Protein AF-A0A9Y6M7X7-F1 (afdb_monomer)

Secondary structure (DSSP, 8-state):
-HHHHHHHHHHHTT---PPP-EEEEEEE-SS-TTS-SEEEEEEETTEEEEEEETTT-S-EE--GGGTTTS-HHHHHHHHHHHHHHHHHHHHHHHHHTT---

Solvent-accessible surface area (backbone atoms only — not comparable to full-atom values): 6030 Å² total; per-residue (Å²): 112,71,68,58,56,50,51,54,51,54,58,64,75,59,70,73,84,78,86,84,49,79,47,76,49,79,48,70,54,77,87,57,81,99,51,62,50,24,39,41,38,35,29,47,75,85,42,61,43,35,39,32,37,64,79,78,65,46,48,42,75,65,38,78,89,52,64,83,75,58,62,52,67,61,52,20,53,53,50,52,54,50,45,53,53,46,54,51,51,49,55,54,47,28,64,77,66,75,53,81,127

InterPro domains:
  IPR011161 MHC class I-like antigen recognition-like [PF00129] (19-100)
  IPR011162 MHC classes I/II-like antigen recognition protein [SSF54452] (16-100)
  IPR037055 MHC class I-like antigen recognition-like superfamily [G3DSA:3.30.500.10] (17-101)
  IPR050208 Antigen-presenting and immune regulatory MHC class I-related [PTHR16675] (16-100)

Nearest PDB structures (foldseek):
  5y91-assembly1_A  TM=8.869E-01  e=3.716E-06  Ctenopharyngodon idella
  4g43-assembly2_D  TM=8.908E-01  e=9.297E-06  Gallus gallus
  4cvz-assembly1_A  TM=8.901E-01  e=9.883E-06  Gallus gallus
  4cw1-assembly2_D  TM=8.954E-01  e=2.326E-05  Gallus gallus
  6c98-assembly2_C  TM=5.351E-01  e=2.476E-02  Homo sapiens

Radius of gyration: 22.04 Å; Cα contacts (8 Å, |Δi|>4): 116; chains: 1; bounding box: 37×21×74 Å

Sequence (101 aa):
MRTLVLLVLLEIHGAAAVTHSLQYFYTASTGIERFPRFVAVGVVDGEQIDYYDSVSEKNVLKQTWMEGVRDESSITNIRRGTQQNFQGNIGIAMERFNQTT

Foldseek 3Di:
DVVVVVVVVVVVVPPDDDDKDKDKDWDADDPDPPAFRIKIWIDIRNHTQWIDGPVVLFIDGDDPVCPPVDDRVVVSVVRVVVSVVVVVVVVVVCVVVVHDD

Organism: NCBI:txid303518

Structure (mmCIF, N/CA/C/O backbone):
data_AF-A0A9Y6M7X7-F1
#
_entry.id   AF-A0A9Y6M7X7-F1
#
loop_
_atom_site.group_PDB
_atom_site.id
_atom_site.type_symbol
_atom_site.label_atom_id
_atom_site.label_alt_id
_atom_site.label_comp_id
_atom_site.label_asym_id
_atom_site.label_entity_id
_atom_site.label_seq_id
_atom_site.pdbx_PDB_ins_code
_atom_site.Cartn_x
_atom_site.Cartn_y
_atom_site.Cartn_z
_atom_site.occupancy
_atom_site.B_iso_or_equiv
_atom_site.auth_seq_id
_atom_site.auth_comp_id
_atom_site.auth_asym_id
_atom_site.auth_atom_id
_atom_site.pdbx_PDB_model_num
ATOM 1 N N . MET A 1 1 ? 10.652 -8.490 -54.050 1.00 61.28 1 MET A N 1
ATOM 2 C CA . MET A 1 1 ? 10.352 -7.215 -53.352 1.00 61.28 1 MET A CA 1
ATOM 3 C C . MET A 1 1 ? 8.884 -7.084 -52.938 1.00 61.28 1 MET A C 1
ATOM 5 O O . MET A 1 1 ? 8.646 -6.764 -51.787 1.00 61.28 1 MET A O 1
ATOM 9 N N . ARG A 1 2 ? 7.900 -7.398 -53.796 1.00 64.75 2 ARG A N 1
ATOM 10 C CA . ARG A 1 2 ? 6.456 -7.333 -53.461 1.00 64.75 2 ARG A CA 1
ATOM 11 C C . ARG A 1 2 ? 6.029 -8.165 -52.237 1.00 64.75 2 ARG A C 1
ATOM 13 O O .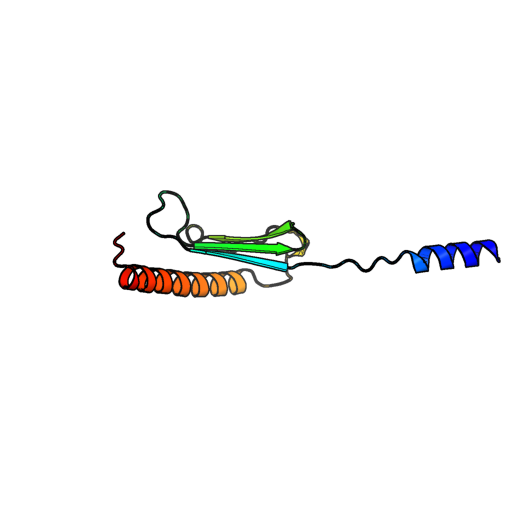 ARG A 1 2 ? 5.285 -7.672 -51.403 1.00 64.75 2 ARG A O 1
ATOM 20 N N . THR A 1 3 ? 6.537 -9.389 -52.104 1.00 66.44 3 THR A N 1
ATOM 21 C CA . THR A 1 3 ? 6.201 -10.299 -50.991 1.00 66.44 3 THR A CA 1
ATOM 22 C C . THR A 1 3 ? 6.750 -9.822 -49.644 1.00 66.44 3 THR A C 1
ATOM 24 O O . THR A 1 3 ? 6.074 -9.943 -48.633 1.00 66.44 3 THR A O 1
ATOM 27 N N . LEU A 1 4 ? 7.943 -9.215 -49.639 1.00 68.06 4 LEU A N 1
ATOM 28 C CA . LEU A 1 4 ? 8.560 -8.632 -48.439 1.00 68.06 4 LEU A CA 1
ATOM 29 C C . LEU A 1 4 ? 7.783 -7.406 -47.947 1.00 68.06 4 LEU A C 1
ATOM 31 O O . LEU A 1 4 ? 7.546 -7.274 -46.756 1.00 68.06 4 LEU A O 1
ATOM 35 N N . VAL A 1 5 ? 7.328 -6.549 -48.866 1.00 70.19 5 VAL A N 1
ATOM 36 C CA . VAL A 1 5 ? 6.490 -5.384 -48.532 1.00 70.19 5 VAL A CA 1
ATOM 37 C C . VAL A 1 5 ? 5.145 -5.819 -47.939 1.00 70.19 5 VAL A C 1
ATOM 39 O O . VAL A 1 5 ? 4.676 -5.205 -46.988 1.00 70.19 5 VAL A O 1
ATOM 42 N N . LEU A 1 6 ? 4.545 -6.897 -48.454 1.00 63.50 6 LEU A N 1
ATOM 43 C CA . LEU A 1 6 ? 3.299 -7.448 -47.914 1.00 63.50 6 LEU A CA 1
ATOM 44 C C . LEU A 1 6 ? 3.480 -8.067 -46.521 1.00 63.50 6 LEU A C 1
ATOM 46 O O . LEU A 1 6 ? 2.614 -7.864 -45.681 1.00 63.50 6 LEU A O 1
ATOM 50 N N . LEU A 1 7 ? 4.592 -8.764 -46.260 1.00 63.38 7 LEU A N 1
ATOM 51 C CA . LEU A 1 7 ? 4.912 -9.305 -44.931 1.00 63.38 7 LEU A CA 1
ATOM 52 C C . LEU A 1 7 ? 5.118 -8.189 -43.899 1.00 63.38 7 LEU A C 1
ATOM 54 O O . LEU A 1 7 ? 4.508 -8.228 -42.839 1.00 63.38 7 LEU A O 1
ATOM 58 N N . VAL A 1 8 ? 5.880 -7.149 -44.254 1.00 65.25 8 VAL A N 1
ATOM 59 C CA . VAL A 1 8 ? 6.076 -5.964 -43.401 1.00 65.25 8 VAL A CA 1
ATOM 60 C C . VAL A 1 8 ? 4.747 -5.253 -43.132 1.00 65.25 8 VAL A C 1
ATOM 62 O O . VAL A 1 8 ? 4.457 -4.893 -41.997 1.00 65.25 8 VAL A O 1
ATOM 65 N N . LEU A 1 9 ? 3.891 -5.086 -44.146 1.00 60.09 9 LEU A N 1
ATOM 66 C CA . LEU A 1 9 ? 2.561 -4.501 -43.955 1.00 60.09 9 LEU A CA 1
ATOM 67 C C . LEU A 1 9 ? 1.663 -5.375 -43.066 1.00 60.09 9 LEU A C 1
ATOM 69 O O . LEU A 1 9 ? 0.918 -4.820 -42.265 1.00 60.09 9 LEU A O 1
ATOM 73 N N . LEU A 1 10 ? 1.733 -6.706 -43.170 1.00 59.38 10 LEU A N 1
ATOM 74 C CA . LEU A 1 10 ? 0.956 -7.629 -42.334 1.00 59.38 10 LEU A CA 1
ATOM 75 C C . LEU A 1 10 ? 1.383 -7.558 -40.857 1.00 59.38 10 LEU A C 1
ATOM 77 O O . LEU A 1 10 ? 0.528 -7.551 -39.977 1.00 59.38 10 LEU A O 1
ATOM 81 N N . GLU A 1 11 ? 2.688 -7.443 -40.594 1.00 59.53 11 GLU A N 1
ATOM 82 C CA . GLU A 1 11 ? 3.244 -7.274 -39.244 1.00 59.53 11 GLU A CA 1
ATOM 83 C C . GLU A 1 11 ? 2.874 -5.915 -38.627 1.00 59.53 11 GLU A C 1
ATOM 85 O O . GLU A 1 11 ? 2.564 -5.842 -37.440 1.00 59.53 11 GLU A O 1
ATOM 90 N N . ILE A 1 12 ? 2.805 -4.846 -39.432 1.00 59.53 12 ILE A N 1
ATOM 91 C CA . ILE A 1 12 ? 2.399 -3.505 -38.969 1.00 59.53 12 ILE A CA 1
ATOM 92 C C . ILE A 1 12 ? 0.902 -3.454 -38.602 1.00 59.53 12 ILE A C 1
ATOM 94 O O . ILE A 1 12 ? 0.523 -2.741 -37.674 1.00 59.53 12 ILE A O 1
ATOM 98 N N . HIS A 1 13 ? 0.045 -4.235 -39.271 1.00 55.88 13 HIS A N 1
ATOM 99 C CA . HIS A 1 13 ? -1.383 -4.337 -38.923 1.00 55.88 13 HIS A CA 1
ATOM 100 C C . HIS A 1 13 ? -1.647 -5.186 -37.664 1.00 55.88 13 HIS A C 1
ATOM 102 O O . HIS A 1 13 ? -2.779 -5.225 -37.185 1.00 55.88 13 HIS A O 1
ATOM 108 N N . GLY A 1 14 ? -0.623 -5.856 -37.124 1.00 57.81 14 GLY A N 1
ATOM 109 C CA . GLY A 1 14 ? -0.711 -6.714 -35.942 1.00 57.81 14 GLY A CA 1
ATOM 110 C C . GLY A 1 14 ? -0.443 -6.016 -34.606 1.00 57.81 14 GLY A C 1
ATOM 111 O O . GLY A 1 14 ? -0.477 -6.684 -33.574 1.00 57.81 14 GLY A O 1
ATOM 112 N N . ALA A 1 15 ? -0.174 -4.704 -34.590 1.00 64.81 15 ALA A N 1
ATOM 113 C CA . ALA A 1 15 ? 0.015 -3.950 -33.352 1.00 64.81 15 ALA A CA 1
ATOM 114 C C . ALA A 1 15 ? -1.324 -3.809 -32.604 1.00 64.81 15 ALA A C 1
ATOM 116 O O . ALA A 1 15 ? -2.032 -2.808 -32.724 1.00 64.81 15 ALA A O 1
ATOM 117 N N . ALA A 1 16 ? -1.696 -4.843 -31.851 1.00 70.06 16 ALA A N 1
ATOM 118 C CA . ALA A 1 16 ? -2.826 -4.785 -30.942 1.00 70.06 16 ALA A CA 1
ATOM 119 C C . ALA A 1 16 ? -2.541 -3.726 -29.871 1.00 70.06 16 ALA A C 1
ATOM 121 O O . ALA A 1 16 ? -1.542 -3.804 -2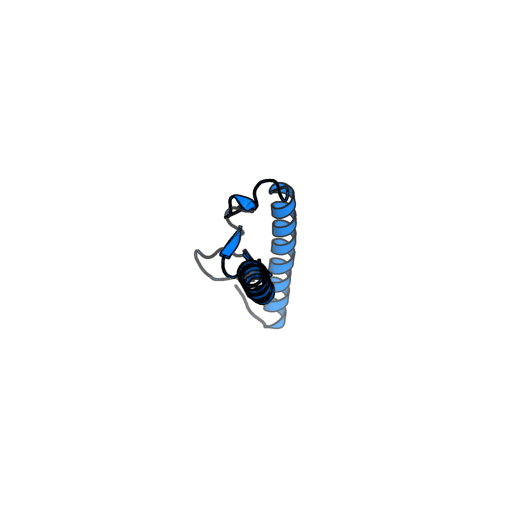9.154 1.00 70.06 16 ALA A O 1
ATOM 122 N N . ALA A 1 17 ? -3.418 -2.730 -29.760 1.00 79.25 17 ALA A N 1
ATOM 123 C CA . ALA A 1 17 ? -3.391 -1.815 -28.631 1.00 79.25 17 ALA A CA 1
ATOM 124 C C . ALA A 1 17 ? -3.681 -2.615 -27.350 1.00 79.25 17 ALA A C 1
ATOM 126 O O . ALA A 1 17 ? -4.782 -3.139 -27.176 1.00 79.25 17 ALA A O 1
ATOM 127 N N . VAL A 1 18 ? -2.686 -2.731 -26.471 1.00 86.06 18 VAL A N 1
ATOM 128 C CA . VAL A 1 18 ? -2.845 -3.352 -25.152 1.00 86.06 18 VAL A CA 1
ATOM 129 C C . VAL A 1 18 ? -3.338 -2.289 -24.174 1.00 86.06 18 VAL A C 1
ATOM 131 O O . VAL A 1 18 ? -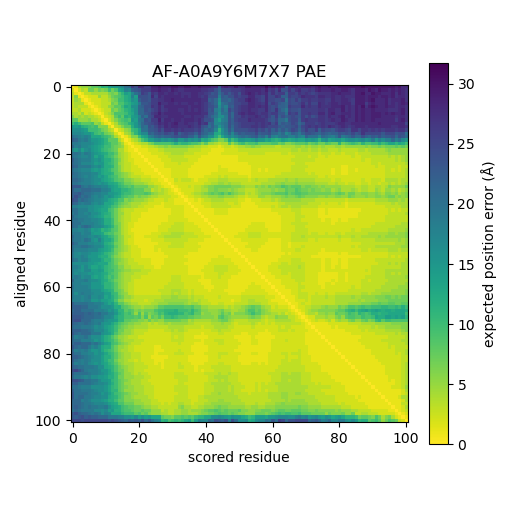2.831 -1.169 -24.148 1.00 86.06 18 VAL A O 1
ATOM 134 N N . THR A 1 19 ? -4.353 -2.629 -23.380 1.00 93.06 19 THR A N 1
ATOM 135 C CA . THR A 1 19 ? -4.798 -1.789 -22.262 1.00 93.06 19 THR A CA 1
ATOM 136 C C . THR A 1 19 ? -4.080 -2.248 -21.006 1.00 93.06 19 THR A C 1
ATOM 138 O O . THR A 1 19 ? -4.199 -3.412 -20.637 1.00 93.06 19 THR A O 1
ATOM 141 N N . HIS A 1 20 ? -3.376 -1.326 -20.356 1.00 94.06 20 HIS A N 1
ATOM 142 C CA . HIS A 1 20 ? -2.746 -1.563 -19.063 1.00 94.06 20 HIS A CA 1
ATOM 143 C C . HIS A 1 20 ? -3.635 -1.034 -17.933 1.00 94.06 20 HIS A C 1
ATOM 145 O O . HIS A 1 20 ? -4.328 -0.025 -18.097 1.00 94.06 20 HIS A O 1
ATOM 151 N N . SER A 1 21 ? -3.607 -1.690 -16.776 1.00 97.06 21 SER A N 1
ATOM 152 C CA . SER A 1 21 ? -4.351 -1.285 -15.583 1.00 97.06 21 SER A CA 1
ATOM 153 C C . SER A 1 21 ? -3.439 -1.184 -14.365 1.00 97.06 21 SER A C 1
ATOM 155 O O . SER A 1 21 ? -2.615 -2.056 -14.114 1.00 97.06 21 SER A O 1
ATOM 157 N N . LEU A 1 22 ? -3.609 -0.111 -13.592 1.00 97.00 22 LEU A N 1
ATOM 158 C CA . LEU A 1 22 ? -2.949 0.101 -12.307 1.00 97.00 22 LEU A CA 1
ATOM 159 C C . LEU A 1 22 ? -4.024 0.213 -11.227 1.00 97.00 22 LEU A C 1
ATOM 161 O O . LEU A 1 22 ? -4.953 1.013 -11.350 1.00 97.00 22 LEU A O 1
ATOM 165 N N . GLN A 1 23 ? -3.888 -0.570 -10.164 1.00 98.31 23 GLN A N 1
ATOM 166 C CA . GLN A 1 23 ? -4.837 -0.628 -9.058 1.00 98.31 23 GLN A CA 1
ATOM 167 C C . GLN A 1 23 ? -4.109 -0.484 -7.723 1.00 98.31 23 GLN A C 1
ATOM 169 O O . GLN A 1 23 ? -3.034 -1.047 -7.527 1.00 98.31 23 GLN A O 1
ATOM 174 N N . TYR A 1 24 ? -4.721 0.244 -6.790 1.00 97.69 24 TYR A N 1
ATOM 175 C CA . TYR A 1 24 ? -4.271 0.306 -5.403 1.00 97.69 24 TYR A CA 1
ATOM 176 C C . TYR A 1 24 ? -5.391 -0.135 -4.470 1.00 97.69 24 TYR A C 1
ATOM 178 O O . TYR A 1 24 ? -6.482 0.436 -4.481 1.00 97.69 24 TYR A O 1
ATOM 186 N N . PHE A 1 25 ? -5.091 -1.118 -3.632 1.00 98.06 25 PHE A N 1
ATOM 187 C CA . PHE A 1 25 ? -5.989 -1.642 -2.615 1.00 98.06 25 PHE A CA 1
ATOM 188 C C . PHE A 1 25 ? -5.544 -1.128 -1.253 1.00 98.06 25 PHE A C 1
ATOM 190 O O . PHE A 1 25 ? -4.392 -1.319 -0.869 1.00 98.06 25 PHE A O 1
ATOM 197 N N . TYR A 1 26 ? -6.458 -0.489 -0.526 1.00 97.62 26 TYR A N 1
ATOM 198 C CA . TYR A 1 26 ? -6.238 -0.011 0.835 1.00 97.62 26 TYR A CA 1
ATOM 199 C C . TYR A 1 26 ? -7.255 -0.672 1.746 1.00 97.62 26 TYR A C 1
ATOM 201 O O . TYR A 1 26 ? -8.459 -0.481 1.583 1.00 97.62 26 TYR A O 1
ATOM 209 N N . THR A 1 27 ? -6.763 -1.452 2.697 1.00 96.56 27 THR A N 1
ATOM 210 C CA . THR A 1 27 ? -7.597 -2.128 3.687 1.00 96.56 27 THR A CA 1
ATOM 211 C C . THR A 1 27 ? -7.233 -1.598 5.054 1.00 96.56 27 THR A C 1
ATOM 213 O O . THR A 1 27 ? -6.056 -1.544 5.399 1.00 96.56 27 THR A O 1
ATOM 216 N N . ALA A 1 28 ? -8.238 -1.221 5.834 1.00 94.75 28 ALA A N 1
ATOM 217 C CA . ALA A 1 28 ? -8.075 -0.878 7.233 1.00 94.75 28 ALA A CA 1
ATOM 218 C C . ALA A 1 28 ? -9.093 -1.665 8.051 1.00 94.75 28 ALA A C 1
ATOM 220 O O . ALA A 1 28 ? -10.248 -1.797 7.645 1.00 94.75 28 ALA A O 1
ATOM 221 N N . SER A 1 29 ? -8.669 -2.183 9.197 1.00 91.81 29 SER A N 1
ATOM 222 C CA . SER A 1 29 ? -9.503 -3.040 10.036 1.00 91.81 29 SER A CA 1
ATOM 223 C C . SER A 1 29 ? -9.186 -2.873 11.517 1.00 91.81 29 SER A C 1
ATOM 225 O O . SER A 1 29 ? -8.062 -2.552 11.904 1.00 91.81 29 SER A O 1
ATOM 227 N N . THR A 1 30 ? -10.181 -3.161 12.350 1.00 91.25 30 THR A N 1
ATOM 228 C CA . THR A 1 30 ? -10.072 -3.247 13.811 1.00 91.25 30 THR A CA 1
ATOM 229 C C . THR A 1 30 ? -10.738 -4.539 14.292 1.00 91.25 30 THR A C 1
ATOM 231 O O . THR A 1 30 ? -11.595 -5.075 13.594 1.00 91.25 30 THR A O 1
ATOM 234 N N . GLY A 1 31 ? -10.314 -5.073 15.439 1.00 87.44 31 GLY A N 1
ATOM 235 C CA . GLY A 1 31 ? -10.902 -6.280 16.043 1.00 87.44 31 GLY A CA 1
ATOM 236 C C . GLY A 1 31 ? -10.573 -7.621 15.366 1.00 87.44 31 GLY A C 1
ATOM 237 O O . GLY A 1 31 ? -11.052 -8.654 15.820 1.00 87.44 31 GLY A O 1
ATOM 238 N N . ILE A 1 32 ? -9.752 -7.644 14.308 1.00 90.44 32 ILE A N 1
ATOM 239 C CA . ILE A 1 32 ? -9.312 -8.890 13.657 1.00 90.44 32 ILE A CA 1
ATOM 240 C C . ILE A 1 32 ? -7.960 -9.309 14.234 1.00 90.44 32 ILE A C 1
ATOM 242 O O . ILE A 1 32 ? -6.946 -8.639 14.024 1.00 90.44 32 ILE A O 1
ATOM 246 N N . GLU A 1 33 ? -7.931 -10.426 14.958 1.00 89.00 33 GLU A N 1
ATOM 247 C CA . GLU A 1 33 ? -6.683 -10.974 15.488 1.00 89.00 33 GLU A CA 1
ATOM 248 C C . GLU A 1 33 ? -5.716 -11.374 14.364 1.00 89.00 33 GLU A C 1
ATOM 250 O O . GLU A 1 33 ? -6.113 -11.949 13.352 1.00 89.00 33 GLU A O 1
ATOM 255 N N . ARG A 1 34 ? -4.418 -11.112 14.569 1.00 89.94 34 ARG A N 1
ATOM 256 C CA . ARG A 1 34 ? -3.307 -11.515 13.678 1.00 89.94 34 ARG A CA 1
ATOM 257 C C . ARG A 1 34 ? -3.363 -10.969 12.243 1.00 89.94 34 ARG A C 1
ATOM 259 O O . ARG A 1 34 ? -2.532 -11.362 11.429 1.00 89.94 34 ARG A O 1
ATOM 266 N N . PHE A 1 35 ? -4.269 -10.043 11.938 1.00 93.62 35 PHE A N 1
ATOM 267 C CA . PHE A 1 35 ? -4.282 -9.300 10.679 1.00 93.62 35 PHE A CA 1
ATOM 268 C C . PHE A 1 35 ? -3.770 -7.865 10.906 1.00 93.62 35 PHE A C 1
ATOM 270 O O . PHE A 1 35 ? -4.107 -7.260 11.929 1.00 93.62 35 PHE A O 1
ATOM 277 N N . PRO A 1 36 ? -2.954 -7.288 10.001 1.00 96.19 36 PRO A N 1
ATOM 278 C CA . PRO A 1 36 ? -2.516 -5.904 10.142 1.00 96.19 36 PRO A CA 1
ATOM 279 C C . PRO A 1 36 ? -3.703 -4.937 10.178 1.00 96.19 36 PRO A C 1
ATOM 281 O O . PRO A 1 36 ? -4.658 -5.072 9.421 1.00 96.19 36 PRO A O 1
ATOM 284 N N . ARG A 1 37 ? -3.634 -3.900 11.016 1.00 95.81 37 ARG A N 1
ATOM 285 C CA . ARG A 1 37 ? -4.692 -2.876 11.083 1.00 95.81 37 ARG A CA 1
ATOM 286 C C . ARG A 1 37 ? -4.808 -2.061 9.803 1.00 95.81 37 ARG A C 1
ATOM 288 O O . ARG A 1 37 ? -5.839 -1.432 9.576 1.00 95.81 37 ARG A O 1
ATOM 295 N N . PHE A 1 38 ? -3.753 -2.039 8.998 1.00 97.81 38 PHE A N 1
ATOM 296 C CA . PHE A 1 38 ? -3.754 -1.420 7.688 1.00 97.81 38 PHE A CA 1
ATOM 297 C C . PHE A 1 38 ? -2.841 -2.182 6.729 1.00 97.81 38 PHE A C 1
ATOM 299 O O . PHE A 1 38 ? -1.748 -2.597 7.115 1.00 97.81 38 PHE A O 1
ATOM 306 N N . VAL A 1 39 ? -3.291 -2.333 5.486 1.00 98.31 39 VAL A N 1
ATOM 307 C CA . VAL A 1 39 ? -2.544 -2.931 4.376 1.00 98.31 39 VAL A CA 1
ATOM 308 C C . VAL A 1 39 ? -2.757 -2.077 3.129 1.00 98.31 39 VAL A C 1
ATOM 310 O O . VAL A 1 39 ? -3.886 -1.676 2.837 1.00 98.31 39 VAL A O 1
ATOM 313 N N . ALA A 1 40 ? -1.685 -1.823 2.379 1.00 98.50 40 ALA A N 1
ATOM 314 C CA . ALA A 1 40 ? -1.746 -1.210 1.059 1.00 98.50 40 ALA A CA 1
ATOM 315 C C . ALA A 1 40 ? -1.006 -2.069 0.026 1.00 98.50 40 ALA A C 1
ATOM 317 O O . ALA A 1 40 ? 0.118 -2.506 0.273 1.00 98.50 40 ALA A O 1
ATOM 318 N N . VAL A 1 41 ? -1.637 -2.291 -1.127 1.00 98.44 41 VAL A N 1
ATOM 319 C CA . VAL A 1 41 ? -1.103 -3.123 -2.217 1.00 98.44 41 VAL A CA 1
ATOM 320 C C . VAL A 1 41 ? -1.306 -2.424 -3.554 1.00 98.44 41 VAL A C 1
ATOM 322 O O . VAL A 1 41 ? -2.429 -2.051 -3.886 1.00 98.44 41 VAL A O 1
ATOM 325 N N . GLY A 1 42 ? -0.237 -2.253 -4.323 1.00 97.56 42 GLY A N 1
ATOM 326 C CA . GLY A 1 42 ? -0.262 -1.821 -5.716 1.00 97.56 42 GLY A CA 1
ATOM 327 C C . GLY A 1 42 ? -0.180 -3.006 -6.672 1.00 97.56 42 GLY A C 1
ATOM 328 O O . GLY A 1 42 ? 0.592 -3.938 -6.441 1.00 97.56 42 GLY A O 1
ATOM 329 N N . VAL A 1 43 ? -0.946 -2.952 -7.759 1.00 98.25 43 VAL A N 1
ATOM 330 C CA . VAL A 1 43 ? -1.021 -3.997 -8.787 1.00 98.25 43 VAL A CA 1
ATOM 331 C C . VAL A 1 43 ? -1.002 -3.362 -10.179 1.00 98.25 43 VAL A C 1
ATOM 333 O O . VAL A 1 43 ? -1.804 -2.469 -10.440 1.00 98.25 43 VAL A O 1
ATOM 336 N N . VAL A 1 44 ? -0.119 -3.825 -11.066 1.00 97.06 44 VAL A N 1
ATOM 337 C CA . VAL A 1 44 ? -0.067 -3.460 -12.492 1.00 97.06 44 VAL A CA 1
ATOM 338 C C . VAL A 1 44 ? -0.362 -4.707 -13.313 1.00 97.06 44 VAL A C 1
ATOM 340 O O . VAL A 1 44 ? 0.329 -5.704 -13.163 1.00 97.06 44 VAL A O 1
ATOM 343 N N . ASP A 1 45 ? -1.403 -4.672 -14.141 1.00 96.19 45 ASP A N 1
ATOM 344 C CA . ASP A 1 45 ? -1.813 -5.792 -15.009 1.00 96.19 45 ASP A CA 1
ATOM 345 C C . ASP A 1 45 ? -1.999 -7.132 -14.279 1.00 96.19 45 ASP A C 1
ATOM 347 O O . ASP A 1 45 ? -1.751 -8.209 -14.815 1.00 96.19 45 ASP A O 1
ATOM 351 N N . GLY A 1 46 ? -2.462 -7.069 -13.029 1.00 96.44 46 GLY A N 1
ATOM 352 C CA . GLY A 1 46 ? -2.627 -8.238 -12.162 1.00 96.44 46 GLY A CA 1
ATOM 353 C C . GLY A 1 46 ? -1.359 -8.648 -11.403 1.00 96.44 46 GLY A C 1
ATOM 354 O O . GLY A 1 46 ? -1.449 -9.456 -10.480 1.00 96.44 46 GLY A O 1
ATOM 355 N N . GLU A 1 47 ? -0.203 -8.057 -11.705 1.00 97.00 47 GLU A N 1
ATOM 356 C CA . GLU A 1 47 ? 1.046 -8.288 -10.983 1.00 97.00 47 GLU A CA 1
ATOM 357 C C . GLU A 1 47 ? 1.212 -7.314 -9.819 1.00 97.00 47 GLU A C 1
ATOM 359 O O . GLU A 1 47 ? 1.132 -6.096 -9.970 1.00 97.00 47 GLU A O 1
ATOM 364 N N . GLN A 1 48 ? 1.482 -7.842 -8.628 1.00 97.81 48 GLN A N 1
ATOM 365 C CA . GLN A 1 48 ? 1.730 -7.013 -7.456 1.00 97.81 48 GLN A CA 1
ATOM 366 C C . GLN A 1 48 ? 3.074 -6.284 -7.573 1.00 97.81 48 GLN A C 1
ATOM 368 O O . GLN A 1 48 ? 4.113 -6.923 -7.734 1.00 97.81 48 GLN A O 1
ATOM 373 N N . ILE A 1 49 ? 3.059 -4.960 -7.410 1.00 97.06 49 ILE A N 1
ATOM 374 C CA . ILE A 1 49 ? 4.241 -4.096 -7.553 1.00 97.06 49 ILE A CA 1
ATOM 375 C C . ILE A 1 49 ? 4.809 -3.617 -6.222 1.00 97.06 49 ILE A C 1
ATOM 377 O O . ILE A 1 49 ? 6.021 -3.437 -6.097 1.00 97.06 49 ILE A O 1
ATOM 381 N N . ASP A 1 50 ? 3.959 -3.441 -5.212 1.00 96.81 50 ASP A N 1
ATOM 382 C CA . ASP A 1 50 ? 4.375 -3.051 -3.872 1.00 96.81 50 ASP A CA 1
ATOM 383 C C . ASP A 1 50 ? 3.478 -3.659 -2.786 1.00 96.81 50 ASP A C 1
ATOM 385 O O . ASP A 1 50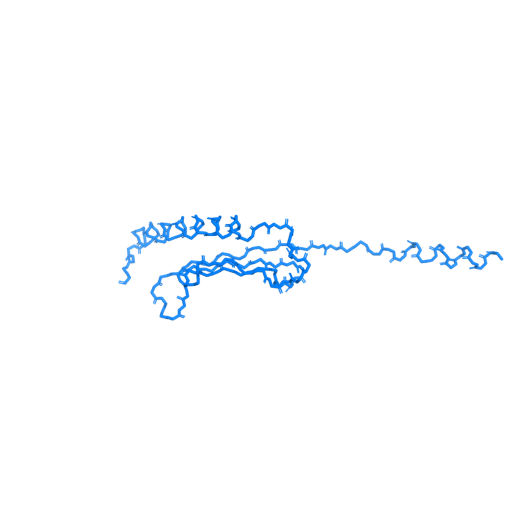 ? 2.417 -4.244 -3.039 1.00 96.81 50 ASP A O 1
ATOM 389 N N . TYR A 1 51 ? 3.965 -3.583 -1.554 1.00 97.81 51 TYR A N 1
ATOM 390 C CA . TYR A 1 51 ? 3.247 -4.007 -0.366 1.00 97.81 51 TYR A CA 1
ATOM 391 C C . TYR A 1 51 ? 3.647 -3.146 0.826 1.00 97.81 51 TYR A C 1
ATOM 393 O O . TYR A 1 51 ? 4.833 -2.900 1.043 1.00 97.81 51 TYR A O 1
ATOM 401 N N . TYR A 1 52 ? 2.670 -2.757 1.633 1.00 98.38 52 TYR A N 1
ATOM 402 C CA . TYR A 1 52 ? 2.868 -2.127 2.932 1.00 98.38 52 TYR A CA 1
ATOM 403 C C . TYR A 1 52 ? 1.865 -2.702 3.927 1.00 98.38 52 TYR A C 1
ATOM 405 O O . TYR A 1 52 ? 0.690 -2.854 3.590 1.00 98.38 52 TYR A O 1
ATOM 413 N N . ASP A 1 53 ? 2.292 -2.930 5.167 1.00 98.12 53 ASP A N 1
ATOM 414 C CA . ASP A 1 53 ? 1.381 -3.190 6.277 1.00 98.12 53 ASP A CA 1
ATOM 415 C C . ASP A 1 53 ? 1.760 -2.431 7.548 1.00 98.12 53 ASP A C 1
ATOM 417 O O . ASP A 1 53 ? 2.884 -1.957 7.718 1.00 98.12 53 ASP A O 1
ATOM 421 N N . SER A 1 54 ? 0.797 -2.336 8.460 1.00 97.38 54 SER A N 1
ATOM 422 C CA . SER A 1 54 ? 0.952 -1.640 9.735 1.00 97.38 54 SER A CA 1
ATOM 423 C C . SER A 1 54 ? 1.799 -2.384 10.770 1.00 97.38 54 SER A C 1
ATOM 425 O O . SER A 1 54 ? 1.849 -1.949 11.915 1.00 97.38 54 SER A O 1
ATOM 427 N N . VAL A 1 55 ? 2.354 -3.553 10.440 1.00 96.62 55 VAL A N 1
ATOM 428 C CA . VAL A 1 55 ? 3.203 -4.331 11.357 1.00 96.62 55 VAL A CA 1
ATOM 429 C C . VAL A 1 55 ? 4.669 -4.051 11.048 1.00 96.62 55 VAL A C 1
ATOM 431 O O . VAL A 1 55 ? 5.442 -3.709 11.936 1.00 96.62 55 VAL A O 1
ATOM 434 N N . SER A 1 56 ? 5.040 -4.176 9.778 1.00 97.06 56 SER A N 1
ATOM 435 C CA . SER A 1 56 ? 6.366 -3.858 9.253 1.00 97.06 56 SER A CA 1
ATOM 436 C C . SER A 1 56 ? 6.594 -2.353 9.104 1.00 97.06 56 SER A C 1
ATOM 438 O O . SER A 1 56 ? 7.738 -1.906 9.142 1.00 97.06 56 SER A O 1
ATOM 440 N N . GLU A 1 57 ? 5.518 -1.584 8.898 1.00 97.19 57 GLU A N 1
ATOM 441 C CA . GLU A 1 57 ? 5.515 -0.139 8.650 1.00 97.19 57 GLU A CA 1
ATOM 442 C C . GLU A 1 57 ? 6.521 0.324 7.586 1.00 97.19 57 GLU A C 1
ATOM 444 O O . GLU A 1 57 ? 7.000 1.466 7.605 1.00 97.19 57 GLU A O 1
ATOM 449 N N . LYS A 1 58 ? 6.819 -0.555 6.628 1.00 97.31 58 LYS A N 1
ATOM 450 C CA . LYS A 1 58 ? 7.758 -0.317 5.539 1.00 97.31 58 LYS A CA 1
ATOM 451 C C . LYS A 1 58 ? 7.138 -0.765 4.226 1.00 97.31 58 LYS A C 1
ATOM 453 O O . LYS A 1 58 ? 6.605 -1.866 4.125 1.00 97.31 58 LYS A O 1
ATOM 458 N N . ASN A 1 59 ? 7.220 0.091 3.211 1.00 96.88 59 ASN A N 1
ATOM 459 C CA . ASN A 1 59 ? 6.828 -0.295 1.864 1.00 96.88 59 ASN A CA 1
ATOM 460 C C . ASN A 1 59 ? 7.927 -1.167 1.253 1.00 96.88 59 ASN A C 1
ATOM 462 O O . ASN A 1 59 ? 9.102 -0.822 1.337 1.00 96.88 59 ASN A O 1
ATOM 466 N N . VAL A 1 60 ? 7.539 -2.269 0.623 1.00 95.94 60 VAL A N 1
ATOM 467 C CA . VAL A 1 60 ? 8.443 -3.208 -0.041 1.00 95.94 60 VAL A CA 1
ATOM 468 C C . VAL A 1 60 ? 8.036 -3.313 -1.501 1.00 95.94 60 VAL A C 1
ATOM 470 O O . VAL A 1 60 ? 6.905 -3.708 -1.796 1.00 95.94 60 VAL A O 1
ATOM 473 N N . LEU A 1 61 ? 8.951 -2.974 -2.406 1.00 95.81 61 LEU A N 1
ATOM 474 C CA . LEU A 1 61 ? 8.770 -3.222 -3.833 1.00 95.81 61 LEU A CA 1
ATOM 475 C C . LEU A 1 61 ? 8.853 -4.728 -4.101 1.00 95.81 61 LEU A C 1
ATOM 477 O O . LEU A 1 61 ? 9.638 -5.443 -3.479 1.00 95.81 61 LEU A O 1
ATOM 481 N N . LYS A 1 62 ? 7.994 -5.229 -4.988 1.00 95.56 62 LYS A N 1
ATOM 482 C CA . LYS A 1 62 ? 7.889 -6.666 -5.294 1.00 95.56 62 LYS A CA 1
ATOM 483 C C . LYS A 1 62 ? 8.461 -7.043 -6.651 1.00 95.56 62 LYS A C 1
ATOM 485 O O . LYS A 1 62 ? 8.675 -8.223 -6.899 1.00 95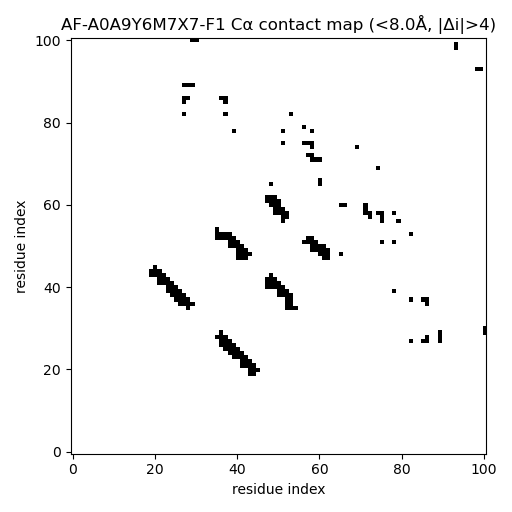.56 62 LYS A O 1
ATOM 490 N N . GLN A 1 63 ? 8.726 -6.050 -7.492 1.00 94.94 63 GLN A N 1
ATOM 491 C CA . GLN A 1 63 ? 9.205 -6.243 -8.850 1.00 94.94 63 GLN A CA 1
ATOM 492 C C . GLN A 1 63 ? 10.537 -5.532 -9.050 1.00 94.94 63 GLN A C 1
ATOM 494 O O . GLN A 1 63 ? 10.679 -4.369 -8.676 1.00 94.94 63 GLN A O 1
ATOM 499 N N . THR A 1 64 ? 11.494 -6.206 -9.684 1.00 93.94 64 THR A N 1
ATOM 500 C CA . THR A 1 64 ? 12.836 -5.654 -9.947 1.00 93.94 64 THR A CA 1
ATOM 501 C C . THR A 1 64 ? 12.783 -4.423 -10.846 1.00 93.94 64 THR A C 1
ATOM 503 O O . THR A 1 64 ? 13.557 -3.490 -10.679 1.00 93.94 64 THR A O 1
ATOM 506 N N . TRP A 1 65 ? 11.813 -4.363 -11.758 1.00 92.25 65 TRP A N 1
ATOM 507 C CA . TRP A 1 65 ? 11.601 -3.212 -12.635 1.00 92.25 65 TRP A CA 1
ATOM 508 C C . TRP A 1 65 ? 11.046 -1.970 -11.914 1.00 92.25 65 TRP A C 1
ATOM 510 O O . TRP A 1 65 ? 11.017 -0.893 -12.503 1.00 92.25 65 TRP A O 1
ATOM 520 N N . MET A 1 66 ? 10.632 -2.092 -10.646 1.00 89.69 66 MET A N 1
ATOM 521 C CA . MET A 1 66 ? 10.268 -0.952 -9.794 1.00 89.69 66 MET A CA 1
ATOM 522 C C . MET A 1 66 ? 11.474 -0.354 -9.057 1.00 89.69 66 MET A C 1
ATOM 524 O O . MET A 1 66 ? 11.372 0.756 -8.526 1.00 89.69 66 MET A O 1
ATOM 528 N N . GLU A 1 67 ? 12.605 -1.064 -8.996 1.00 86.00 67 GLU A N 1
ATOM 529 C CA . GLU A 1 67 ? 13.801 -0.593 -8.298 1.00 86.00 67 GLU A CA 1
ATOM 530 C C . GLU A 1 67 ? 14.300 0.719 -8.916 1.00 86.00 67 GLU A C 1
ATOM 532 O O . GLU A 1 67 ? 14.440 0.859 -10.129 1.00 86.00 67 GLU A O 1
ATOM 537 N N . GLY A 1 68 ? 14.536 1.726 -8.073 1.00 83.62 68 GLY A N 1
ATOM 538 C CA . GLY A 1 68 ? 15.019 3.039 -8.512 1.00 83.62 68 GLY A CA 1
ATOM 539 C C . GLY A 1 68 ? 13.978 3.934 -9.199 1.00 83.62 68 GLY A C 1
ATOM 540 O O . GLY A 1 68 ? 14.255 5.118 -9.382 1.00 83.62 68 GLY A O 1
ATOM 541 N N . VAL A 1 69 ? 12.773 3.438 -9.513 1.00 84.62 69 VAL A N 1
ATOM 542 C CA . VAL A 1 69 ? 11.681 4.262 -10.075 1.00 84.62 69 VAL A CA 1
ATOM 543 C C . VAL A 1 69 ? 11.232 5.323 -9.071 1.00 84.62 69 VAL A C 1
ATOM 545 O O . VAL A 1 69 ? 10.919 6.458 -9.435 1.00 84.62 69 VAL A O 1
ATOM 548 N N . ARG A 1 70 ? 11.204 4.963 -7.784 1.00 83.25 70 ARG A N 1
ATOM 549 C CA . ARG A 1 70 ? 10.888 5.879 -6.691 1.00 83.25 70 ARG A CA 1
ATOM 550 C C . ARG A 1 70 ? 11.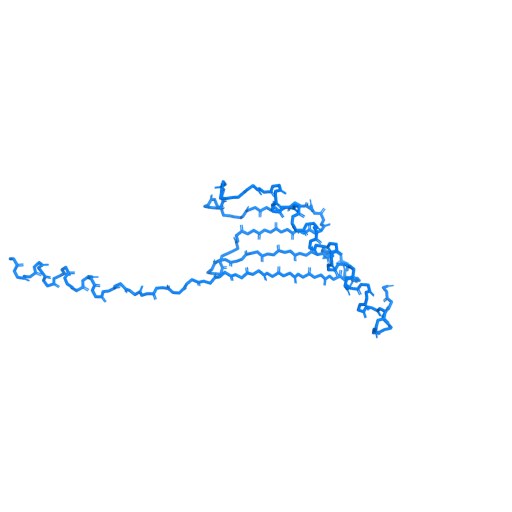559 5.428 -5.402 1.00 83.25 70 ARG A C 1
ATOM 552 O O . ARG A 1 70 ? 11.687 4.237 -5.144 1.00 83.25 70 ARG A O 1
ATOM 559 N N . ASP A 1 71 ? 11.936 6.398 -4.577 1.00 89.50 71 ASP A N 1
ATOM 560 C CA . ASP A 1 71 ? 12.484 6.138 -3.250 1.00 89.50 71 ASP A CA 1
ATOM 561 C C . ASP A 1 71 ? 11.452 5.445 -2.336 1.00 89.50 71 ASP A C 1
ATOM 563 O O . ASP A 1 71 ? 10.372 5.984 -2.058 1.00 89.50 71 ASP A O 1
ATOM 567 N N . GLU A 1 72 ? 11.802 4.256 -1.838 1.00 90.75 72 GLU A N 1
ATOM 568 C CA . GLU A 1 72 ? 10.972 3.470 -0.920 1.00 90.75 72 GLU A CA 1
ATOM 569 C C . GLU A 1 72 ? 10.661 4.224 0.374 1.00 90.75 72 GLU A C 1
ATOM 571 O O . GLU A 1 72 ? 9.584 4.032 0.948 1.00 90.75 72 GLU A O 1
ATOM 576 N N . SER A 1 73 ? 11.569 5.090 0.839 1.00 94.19 73 SER A N 1
ATOM 577 C CA . SER A 1 73 ? 11.356 5.861 2.067 1.00 94.19 73 SER A CA 1
ATOM 578 C C . SER A 1 73 ? 10.226 6.881 1.882 1.00 94.19 73 SER A C 1
ATOM 580 O O . SER A 1 73 ? 9.325 6.984 2.721 1.00 94.19 73 SER A O 1
ATOM 582 N N . SER A 1 74 ? 10.190 7.549 0.723 1.00 94.56 74 SER A N 1
ATOM 583 C CA . SER A 1 74 ? 9.100 8.435 0.314 1.00 94.56 74 SER A CA 1
ATOM 584 C C . SER A 1 74 ? 7.763 7.694 0.249 1.00 94.56 74 SER A C 1
ATOM 586 O O . SER A 1 74 ? 6.778 8.158 0.829 1.00 94.56 74 SER A O 1
ATOM 588 N N . ILE A 1 75 ? 7.724 6.520 -0.396 1.00 95.44 75 ILE A N 1
ATOM 589 C CA . ILE A 1 75 ? 6.496 5.711 -0.475 1.00 95.44 75 ILE A CA 1
ATOM 590 C C . ILE A 1 75 ? 6.056 5.296 0.931 1.00 95.44 75 ILE A C 1
ATOM 592 O O . ILE A 1 75 ? 4.901 5.496 1.297 1.00 95.44 75 ILE A O 1
ATOM 596 N N . THR A 1 76 ? 6.981 4.800 1.752 1.00 97.44 76 THR A N 1
ATOM 597 C CA . THR A 1 76 ? 6.721 4.392 3.139 1.00 97.44 76 THR A CA 1
ATOM 598 C C . THR A 1 76 ? 6.086 5.518 3.955 1.00 97.44 76 THR A C 1
ATOM 600 O O . THR A 1 76 ? 5.095 5.293 4.648 1.00 97.44 76 THR A O 1
ATOM 603 N N . ASN A 1 77 ? 6.595 6.746 3.843 1.00 97.69 77 ASN A N 1
ATOM 604 C CA . ASN A 1 77 ? 6.044 7.893 4.566 1.00 97.69 77 ASN A CA 1
ATOM 605 C C . ASN A 1 77 ? 4.618 8.242 4.108 1.00 97.69 77 ASN A C 1
ATOM 607 O O . ASN A 1 77 ? 3.759 8.527 4.945 1.00 97.69 77 ASN A O 1
ATOM 611 N N . ILE A 1 78 ? 4.330 8.146 2.806 1.00 96.88 78 ILE A N 1
ATOM 612 C CA . ILE A 1 78 ? 2.970 8.321 2.268 1.00 96.88 78 ILE A CA 1
ATOM 613 C C . ILE A 1 78 ? 2.030 7.234 2.801 1.00 96.88 78 ILE A C 1
ATOM 615 O O . ILE A 1 78 ? 0.905 7.534 3.217 1.00 96.88 78 ILE A O 1
ATOM 619 N N . ARG A 1 79 ? 2.483 5.973 2.829 1.00 97.75 79 ARG A N 1
ATOM 620 C CA . ARG A 1 79 ? 1.697 4.854 3.368 1.00 97.75 79 ARG A CA 1
ATOM 621 C C . ARG A 1 79 ? 1.413 5.038 4.859 1.00 97.75 79 ARG A C 1
ATOM 623 O O . ARG A 1 79 ? 0.272 4.840 5.262 1.00 97.75 79 ARG A O 1
ATOM 630 N N . ARG A 1 80 ? 2.382 5.521 5.647 1.00 98.25 80 ARG A N 1
ATOM 631 C CA . ARG A 1 80 ? 2.198 5.825 7.078 1.00 98.25 80 ARG A CA 1
ATOM 632 C C . ARG A 1 80 ? 1.159 6.926 7.313 1.00 98.25 80 ARG A C 1
ATOM 634 O O . ARG A 1 80 ? 0.287 6.767 8.162 1.00 98.25 80 ARG A O 1
ATOM 641 N N . GLY A 1 81 ? 1.202 8.011 6.537 1.00 98.12 81 GLY A N 1
ATOM 642 C CA . GLY A 1 81 ? 0.176 9.060 6.611 1.00 98.12 81 GLY A CA 1
ATOM 643 C C . GLY A 1 81 ? -1.214 8.536 6.229 1.00 98.12 81 GLY A C 1
ATOM 644 O O . GLY A 1 81 ? -2.207 8.824 6.893 1.00 98.12 81 GLY A O 1
ATOM 645 N N . THR A 1 82 ? -1.283 7.685 5.202 1.00 98.12 82 THR A N 1
ATOM 646 C CA . THR A 1 82 ? -2.537 7.034 4.792 1.00 98.12 82 THR A CA 1
ATOM 647 C C . THR A 1 82 ? -3.070 6.107 5.888 1.00 98.12 82 THR A C 1
ATOM 649 O O . THR A 1 82 ? -4.252 6.177 6.214 1.00 98.12 82 THR A O 1
ATOM 652 N N . GLN A 1 83 ? -2.207 5.304 6.515 1.00 98.06 83 GLN A N 1
ATOM 653 C CA . GLN A 1 83 ? -2.552 4.458 7.660 1.00 98.06 83 GLN A CA 1
ATOM 654 C C . GLN A 1 83 ? -3.188 5.273 8.791 1.00 98.06 83 GLN A C 1
ATOM 656 O O . GLN A 1 83 ? -4.247 4.894 9.286 1.00 98.06 83 GLN A O 1
ATOM 661 N N . GLN A 1 84 ? -2.577 6.396 9.181 1.00 97.75 84 GLN A N 1
ATOM 662 C CA . GLN A 1 84 ? -3.098 7.262 10.245 1.00 97.75 84 GLN A CA 1
ATOM 663 C C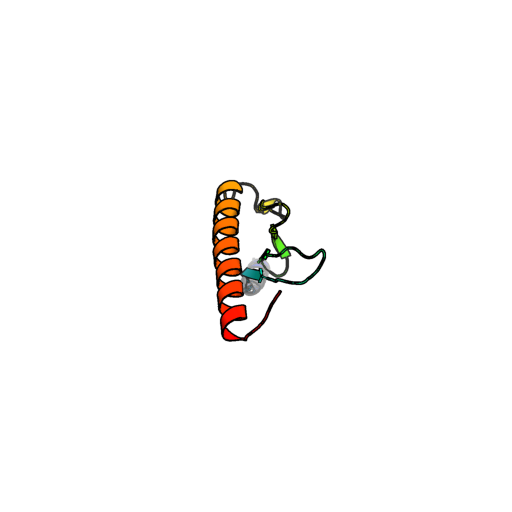 . GLN A 1 84 ? -4.493 7.803 9.906 1.00 97.75 84 GLN A C 1
ATOM 665 O O . GLN A 1 84 ? -5.402 7.728 10.733 1.00 97.75 84 GLN A O 1
ATOM 670 N N . ASN A 1 85 ? -4.693 8.266 8.668 1.00 98.00 85 ASN A N 1
ATOM 671 C CA . ASN A 1 85 ? -5.994 8.751 8.206 1.00 98.00 85 ASN A CA 1
ATOM 672 C C . ASN A 1 85 ? -7.066 7.651 8.251 1.00 98.00 85 ASN A C 1
ATOM 674 O O . ASN A 1 85 ? -8.175 7.882 8.729 1.00 98.00 85 ASN A O 1
ATOM 678 N N . PHE A 1 86 ? -6.743 6.443 7.782 1.00 96.81 86 PHE A N 1
ATOM 679 C CA . PHE A 1 86 ? -7.684 5.321 7.790 1.00 96.81 86 PHE A CA 1
ATOM 680 C C . PHE A 1 86 ? -8.018 4.847 9.208 1.00 96.81 86 PHE A C 1
ATOM 682 O O . PHE A 1 86 ? -9.178 4.557 9.491 1.00 96.81 86 PHE A O 1
ATOM 689 N N . GLN A 1 87 ? -7.040 4.815 10.115 1.00 94.44 87 GLN A N 1
ATOM 690 C CA . GLN A 1 87 ? -7.283 4.492 11.523 1.00 94.44 87 GLN A CA 1
ATOM 691 C C . GLN A 1 87 ? -8.189 5.534 12.194 1.00 94.44 87 GLN A C 1
ATOM 693 O O . GLN A 1 87 ? -9.136 5.157 12.884 1.00 94.44 87 GLN A O 1
ATOM 698 N N . GLY A 1 88 ? -7.973 6.828 11.929 1.00 95.12 88 GLY A N 1
ATOM 699 C CA . GLY A 1 88 ? -8.878 7.890 12.382 1.00 95.12 88 GLY A CA 1
ATOM 700 C C . GLY A 1 88 ? -10.299 7.723 11.833 1.00 95.12 88 GLY A C 1
ATOM 701 O O . GLY A 1 88 ? -11.271 7.804 12.584 1.00 95.12 88 GLY A O 1
ATOM 702 N N . ASN A 1 89 ? -10.430 7.396 10.543 1.00 95.81 89 ASN A N 1
ATOM 703 C CA . ASN A 1 89 ? -11.727 7.146 9.910 1.00 95.81 89 ASN A CA 1
ATOM 704 C C . ASN A 1 89 ? -12.455 5.928 10.497 1.00 95.81 89 ASN A C 1
ATOM 706 O O . ASN A 1 89 ? -13.677 5.975 10.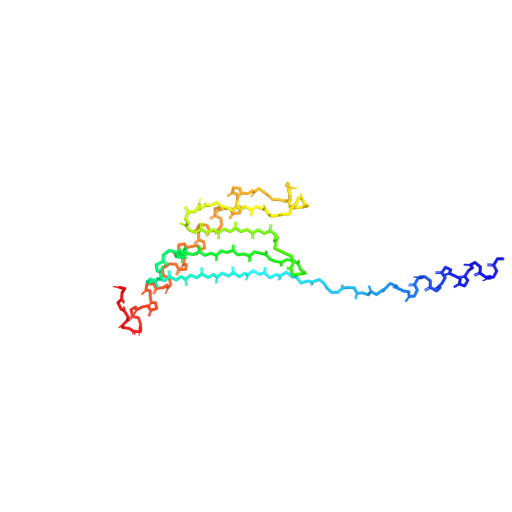626 1.00 95.81 89 ASN A O 1
ATOM 710 N N . ILE A 1 90 ? -11.739 4.864 10.880 1.00 93.94 90 ILE A N 1
ATOM 711 C CA . ILE A 1 90 ? -12.334 3.729 11.603 1.00 93.94 90 ILE A CA 1
ATOM 712 C C . ILE A 1 90 ? -12.887 4.188 12.950 1.00 93.94 90 ILE A C 1
ATOM 714 O O . ILE A 1 90 ? -14.021 3.845 13.264 1.00 93.94 90 ILE A O 1
ATOM 718 N N . GLY A 1 91 ? -12.135 4.991 13.712 1.00 93.44 91 GLY A N 1
ATOM 719 C CA . GLY A 1 91 ? -12.613 5.575 14.972 1.00 93.44 91 GLY A CA 1
ATOM 720 C C . GLY A 1 91 ? -13.943 6.310 14.798 1.00 93.44 91 GLY A C 1
ATOM 721 O O . GLY A 1 91 ? -14.932 5.977 15.446 1.00 93.44 91 GLY A O 1
ATOM 722 N N . ILE A 1 92 ? -13.996 7.223 13.825 1.00 95.69 92 ILE A N 1
ATOM 723 C CA . ILE A 1 92 ? -15.208 7.987 13.490 1.00 95.69 92 ILE A CA 1
ATOM 724 C C . ILE A 1 92 ? -16.353 7.064 13.048 1.00 95.69 92 ILE A C 1
ATOM 726 O O . ILE A 1 92 ? -17.510 7.283 13.408 1.00 95.69 92 ILE A O 1
ATOM 730 N N . ALA A 1 93 ? -16.064 6.040 12.240 1.00 94.75 93 ALA A N 1
ATOM 731 C CA . ALA A 1 93 ? -17.077 5.091 11.795 1.00 94.75 93 ALA A CA 1
ATOM 732 C C . ALA A 1 93 ? -17.652 4.292 12.974 1.00 94.75 93 ALA A C 1
ATOM 734 O O . ALA A 1 93 ? -18.869 4.168 13.078 1.00 94.75 93 ALA A O 1
ATOM 735 N N . MET A 1 94 ? -16.807 3.805 13.886 1.00 94.00 94 MET A N 1
ATOM 736 C CA . MET A 1 94 ? -17.256 3.082 15.078 1.00 94.00 94 MET A CA 1
ATOM 737 C C . MET A 1 94 ? -18.177 3.938 15.947 1.00 94.00 94 MET A C 1
ATOM 739 O O . MET A 1 94 ? -19.250 3.468 16.319 1.0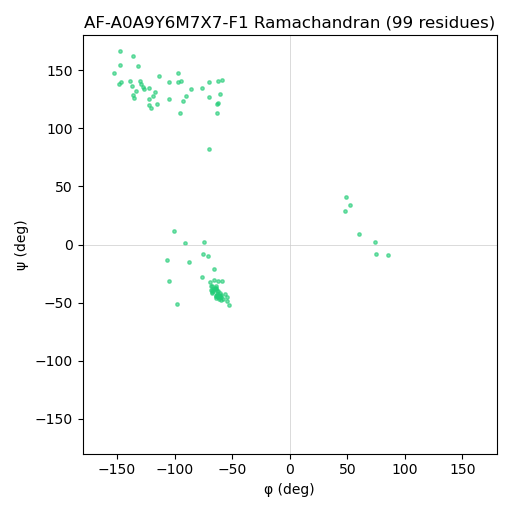0 94.00 94 MET A O 1
ATOM 743 N N . GLU A 1 95 ? -17.817 5.201 16.191 1.00 95.62 95 GLU A N 1
ATOM 744 C CA . GLU A 1 95 ? -18.666 6.149 16.924 1.00 95.62 95 GLU A CA 1
ATOM 745 C C . GLU A 1 95 ? -20.033 6.324 16.248 1.00 95.62 95 GLU A C 1
ATOM 747 O O . GLU A 1 95 ? -21.071 6.228 16.899 1.00 95.62 95 GLU A O 1
ATOM 752 N N . ARG A 1 96 ? -20.059 6.521 14.923 1.00 96.69 96 ARG A N 1
ATOM 753 C CA . ARG A 1 96 ? -21.307 6.717 14.159 1.00 96.69 96 ARG A CA 1
ATOM 754 C C . ARG A 1 96 ? -22.205 5.485 14.133 1.00 96.69 96 ARG A C 1
ATOM 756 O O . ARG A 1 96 ? -23.422 5.625 14.036 1.00 96.69 96 ARG A O 1
ATOM 763 N N . PHE A 1 97 ? -21.613 4.297 14.185 1.00 95.69 97 PHE A N 1
ATOM 764 C CA . PHE A 1 97 ? -22.332 3.025 14.136 1.00 95.69 97 PHE A CA 1
ATOM 765 C C . PHE A 1 97 ? -22.509 2.372 15.516 1.00 95.69 97 PHE A C 1
ATOM 767 O O . PHE A 1 97 ? -22.921 1.212 15.577 1.00 95.69 97 PHE A O 1
ATOM 774 N N . ASN A 1 98 ? -22.220 3.096 16.608 1.00 94.56 98 ASN A N 1
ATOM 775 C CA . ASN A 1 98 ? -22.270 2.595 17.988 1.00 94.56 98 ASN A CA 1
ATOM 776 C C . ASN A 1 98 ? -21.534 1.250 18.165 1.00 94.56 98 ASN A C 1
ATOM 778 O O . ASN A 1 98 ? -22.028 0.346 18.837 1.00 94.56 98 ASN A O 1
ATOM 782 N N . GLN A 1 99 ? -20.375 1.100 17.519 1.00 90.06 99 GLN A N 1
ATOM 783 C CA . GLN A 1 99 ? -19.521 -0.081 17.636 1.00 90.06 99 GLN A CA 1
ATOM 784 C C . GLN A 1 99 ? -18.444 0.148 18.699 1.00 90.06 99 GLN A C 1
ATOM 786 O O . GLN A 1 99 ? -17.856 1.226 18.778 1.00 90.06 99 GLN A O 1
ATOM 791 N N . THR A 1 100 ? -18.146 -0.889 19.477 1.00 79.12 100 THR A N 1
ATOM 792 C CA . THR A 1 100 ? -17.009 -0.932 20.405 1.00 79.12 100 THR A CA 1
ATOM 793 C C . THR A 1 100 ? -16.006 -1.975 19.920 1.00 79.12 100 THR A C 1
ATOM 795 O O . THR A 1 100 ? -16.412 -2.986 19.351 1.00 79.12 100 THR A O 1
ATOM 798 N N . THR A 1 101 ? -14.710 -1.722 20.118 1.00 67.81 101 THR A N 1
ATOM 799 C CA . THR A 1 101 ? -13.650 -2.716 19.855 1.00 67.81 101 THR A CA 1
ATOM 800 C C . THR A 1 101 ? -13.545 -3.711 21.001 1.00 67.81 101 THR A C 1
ATOM 802 O O . THR A 1 101 ? -13.718 -3.270 22.159 1.00 67.81 101 THR A O 1
#

pLDDT: mean 89.31, std 12.43, range [55.88, 98.5]

Mean predicted aligned error: 7.85 Å